Protein AF-A0A382HRQ2-F1 (afdb_monomer_lite)

pLDDT: mean 75.62, std 15.72, range [34.53, 96.12]

Structure (mmCIF, N/CA/C/O backbone):
data_AF-A0A382HRQ2-F1
#
_entry.id   AF-A0A382HRQ2-F1
#
loop_
_atom_site.group_PDB
_atom_site.id
_atom_site.type_symbol
_atom_site.label_atom_id
_at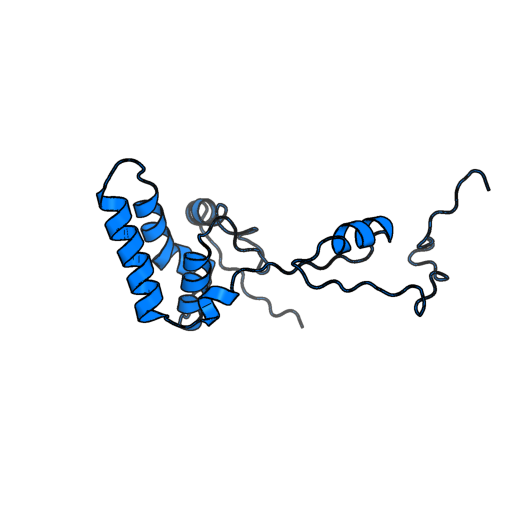om_site.label_alt_id
_atom_site.label_comp_id
_atom_site.label_asym_id
_atom_site.label_entity_id
_atom_site.label_seq_id
_atom_site.pdbx_PDB_ins_code
_atom_site.Cartn_x
_atom_site.Cartn_y
_atom_site.Cartn_z
_atom_site.occupancy
_atom_site.B_iso_or_equiv
_atom_site.auth_seq_id
_atom_site.auth_comp_id
_atom_site.auth_asym_id
_atom_site.auth_atom_id
_atom_site.pdbx_PDB_model_num
ATOM 1 N N . MET A 1 1 ? 5.611 -23.030 4.897 1.00 34.53 1 MET A N 1
ATOM 2 C CA . MET A 1 1 ? 4.898 -23.146 6.187 1.00 34.53 1 MET A CA 1
ATOM 3 C C . MET A 1 1 ? 3.664 -22.264 6.104 1.00 34.53 1 MET A C 1
ATOM 5 O O . MET A 1 1 ? 3.788 -21.066 6.305 1.00 34.53 1 MET A O 1
ATOM 9 N N . SER A 1 2 ? 2.509 -22.811 5.716 1.00 39.84 2 SER A N 1
ATOM 10 C CA . SER A 1 2 ? 1.261 -22.040 5.756 1.00 39.84 2 SER A CA 1
ATOM 11 C C . SER A 1 2 ? 0.796 -22.003 7.204 1.00 39.84 2 SER A C 1
ATOM 13 O O . SER A 1 2 ? 0.258 -22.993 7.699 1.00 39.84 2 SER A O 1
ATOM 15 N N . SER A 1 3 ? 1.039 -20.894 7.904 1.00 40.88 3 SER A N 1
ATOM 16 C CA . SER A 1 3 ? 0.211 -20.577 9.059 1.00 40.88 3 SER A CA 1
ATOM 17 C C . SER A 1 3 ? -1.204 -20.412 8.515 1.00 40.88 3 SER A C 1
ATOM 19 O O . SER A 1 3 ? -1.509 -19.478 7.778 1.00 40.88 3 SER A O 1
ATOM 21 N N . VAL A 1 4 ? -2.068 -21.383 8.798 1.00 48.50 4 VAL A N 1
ATOM 22 C CA . VAL A 1 4 ? -3.497 -21.217 8.563 1.00 48.50 4 VAL A CA 1
ATOM 23 C C . VAL A 1 4 ? -3.947 -20.224 9.624 1.00 48.50 4 VAL A C 1
ATOM 25 O O . VAL A 1 4 ? -4.312 -20.611 10.730 1.00 48.50 4 VAL A O 1
ATOM 28 N N . SER A 1 5 ? -3.841 -18.924 9.335 1.00 51.41 5 SER A N 1
ATOM 29 C CA . SER A 1 5 ? -4.642 -17.954 10.066 1.00 51.41 5 SER A CA 1
ATOM 30 C C . SER A 1 5 ? -6.083 -18.364 9.802 1.00 51.41 5 SER A C 1
ATOM 32 O O . SER A 1 5 ? -6.525 -18.326 8.652 1.00 51.41 5 SER A O 1
ATOM 34 N N . THR A 1 6 ? -6.798 -18.822 10.824 1.00 59.25 6 THR A N 1
ATOM 35 C CA . THR A 1 6 ? -8.250 -18.953 10.750 1.00 59.25 6 THR A CA 1
ATOM 36 C C . THR A 1 6 ? -8.790 -17.575 10.403 1.00 59.25 6 THR A C 1
ATOM 38 O O . THR A 1 6 ? -8.808 -16.686 11.252 1.00 59.25 6 THR A O 1
ATOM 41 N N . VAL A 1 7 ? -9.124 -17.378 9.124 1.00 72.25 7 VAL A N 1
ATOM 42 C CA . VAL A 1 7 ? -9.785 -16.167 8.656 1.00 72.25 7 VAL A CA 1
ATOM 43 C C . VAL A 1 7 ? -11.079 -16.099 9.435 1.00 72.25 7 VAL A C 1
ATOM 45 O O . VAL A 1 7 ? -11.898 -17.017 9.380 1.00 72.25 7 VAL A O 1
ATOM 48 N N . GLU A 1 8 ? -11.193 -15.053 10.241 1.00 85.12 8 GLU A N 1
ATOM 49 C CA . GLU A 1 8 ? -12.367 -14.849 11.063 1.00 85.12 8 GLU A CA 1
ATOM 50 C C . GLU A 1 8 ? -13.614 -14.868 10.177 1.00 85.12 8 GLU A C 1
ATOM 52 O O . GLU A 1 8 ? -13.640 -14.291 9.087 1.00 85.12 8 GLU A O 1
ATOM 57 N N . THR A 1 9 ? -14.631 -15.595 10.628 1.00 90.06 9 THR A N 1
ATOM 58 C CA . THR A 1 9 ? -15.898 -15.656 9.914 1.00 90.06 9 THR A CA 1
ATOM 59 C C . THR A 1 9 ? -16.759 -14.504 10.386 1.00 90.06 9 THR A C 1
ATOM 61 O O . THR A 1 9 ? -17.063 -14.369 11.566 1.00 90.06 9 THR A O 1
ATOM 64 N N . PHE A 1 10 ? -17.114 -13.662 9.430 1.00 93.25 10 PHE A N 1
ATOM 65 C CA . PHE A 1 10 ? -18.017 -12.546 9.633 1.00 93.25 10 PHE A CA 1
ATOM 66 C C . PHE A 1 10 ? -19.407 -12.953 9.170 1.00 93.25 10 PHE A C 1
ATOM 68 O O . PHE A 1 10 ? -19.537 -13.640 8.143 1.00 93.25 10 PHE A O 1
ATOM 75 N N . THR A 1 11 ? -20.428 -12.530 9.912 1.00 96.12 11 THR A N 1
ATOM 76 C CA . THR A 1 11 ? -21.819 -12.682 9.468 1.00 96.12 11 THR A CA 1
ATOM 77 C C . THR A 1 11 ? -22.040 -11.914 8.158 1.00 96.12 11 THR A C 1
ATOM 79 O O . THR A 1 11 ? -21.222 -11.057 7.810 1.00 96.12 11 THR A O 1
ATOM 82 N N . PRO A 1 12 ? -23.112 -12.195 7.399 1.00 95.75 12 PRO A N 1
ATOM 83 C CA . PRO A 1 12 ? -23.441 -11.408 6.211 1.00 95.75 12 PRO A CA 1
ATOM 84 C C . PRO A 1 12 ? -23.468 -9.898 6.492 1.00 95.75 12 PRO A C 1
ATOM 86 O O . PRO A 1 12 ? -22.843 -9.132 5.771 1.00 95.75 12 PRO A O 1
ATOM 89 N N . GLU A 1 13 ? -24.062 -9.488 7.610 1.00 95.00 13 GLU A N 1
ATOM 90 C CA . GLU A 1 13 ? -24.174 -8.085 8.013 1.00 95.00 13 GLU A CA 1
ATOM 91 C C . GLU A 1 13 ? -22.807 -7.482 8.368 1.00 95.00 13 GLU A C 1
ATOM 93 O O . GLU A 1 13 ? -22.489 -6.359 7.992 1.00 95.00 13 GLU A O 1
ATOM 98 N N . GLU A 1 14 ? -21.953 -8.232 9.066 1.00 95.88 14 GLU A N 1
ATOM 99 C CA . GLU A 1 14 ? -20.589 -7.793 9.373 1.00 95.88 14 GLU A CA 1
ATOM 100 C C . GLU A 1 14 ? -19.727 -7.686 8.116 1.00 95.88 14 GLU A C 1
ATOM 102 O O . GLU A 1 14 ? -18.918 -6.766 7.992 1.00 95.88 14 GLU A O 1
ATOM 107 N N . ARG A 1 15 ? -19.902 -8.604 7.160 1.00 95.50 15 ARG A N 1
ATOM 108 C CA . ARG A 1 15 ? -19.257 -8.513 5.847 1.00 95.50 15 ARG A CA 1
ATOM 109 C C . ARG A 1 15 ? -19.715 -7.257 5.124 1.00 95.50 15 ARG A C 1
ATOM 111 O O . ARG A 1 15 ? -18.859 -6.547 4.605 1.00 95.50 15 ARG A O 1
ATOM 118 N N . ASP A 1 16 ? -21.008 -6.949 5.155 1.00 94.12 16 ASP A N 1
ATOM 119 C CA . ASP A 1 16 ? -21.563 -5.738 4.544 1.00 94.12 16 ASP A CA 1
ATOM 120 C C . ASP A 1 16 ? -20.976 -4.459 5.161 1.00 94.12 16 ASP A C 1
ATOM 122 O O . ASP A 1 16 ? -20.767 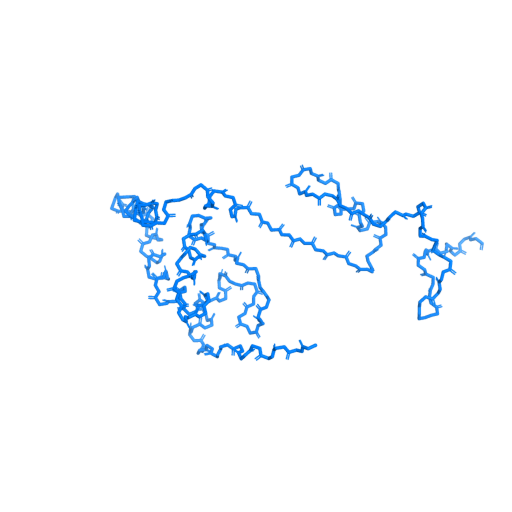-3.472 4.459 1.00 94.12 16 ASP A O 1
ATOM 126 N N . LEU A 1 17 ? -20.619 -4.491 6.447 1.00 93.94 17 LEU A N 1
ATOM 127 C CA . LEU A 1 17 ? -19.956 -3.387 7.149 1.00 93.94 17 LEU A CA 1
ATOM 128 C C . LEU A 1 17 ? -18.432 -3.334 6.932 1.00 93.94 17 LEU A C 1
ATOM 130 O O . LEU A 1 17 ? -17.824 -2.273 7.067 1.00 93.94 17 LEU A O 1
ATOM 134 N N . LEU A 1 18 ? -17.795 -4.459 6.594 1.00 93.62 18 LEU A N 1
ATOM 135 C CA . LEU A 1 18 ? -16.344 -4.568 6.391 1.00 93.62 18 LEU A CA 1
ATOM 136 C C . LEU A 1 18 ? -15.904 -4.373 4.946 1.00 93.62 18 LEU A C 1
ATOM 138 O O . LEU A 1 18 ? -14.868 -3.758 4.701 1.00 93.62 18 LEU A O 1
ATOM 142 N N . MET A 1 19 ? -16.665 -4.890 3.984 1.00 93.31 19 MET A N 1
ATOM 143 C CA . MET A 1 19 ? -16.373 -4.737 2.558 1.00 93.31 19 MET A CA 1
ATOM 144 C C . MET A 1 19 ? -16.118 -3.280 2.139 1.00 93.31 19 MET A C 1
ATOM 146 O O . MET A 1 19 ? -15.247 -3.074 1.292 1.00 93.31 19 MET A O 1
ATOM 150 N N . PRO A 1 20 ? -16.769 -2.258 2.738 1.00 91.62 20 PRO A N 1
ATOM 151 C CA . PRO A 1 20 ? -16.457 -0.870 2.427 1.00 91.62 20 PRO A CA 1
ATOM 152 C C . PRO A 1 20 ? -15.021 -0.444 2.772 1.00 91.62 20 PRO A C 1
ATOM 154 O O . PRO A 1 20 ? -14.537 0.512 2.172 1.00 91.62 20 PRO A O 1
ATOM 157 N N . HIS A 1 21 ? -14.327 -1.123 3.694 1.00 91.56 21 HIS A N 1
ATOM 158 C CA . HIS A 1 21 ? -13.055 -0.658 4.273 1.00 91.56 21 HIS A CA 1
ATOM 159 C C . HIS A 1 21 ? -11.870 -1.627 4.120 1.00 91.56 21 HIS A C 1
ATOM 161 O O . HIS A 1 21 ? -10.753 -1.336 4.559 1.00 91.56 21 HIS A O 1
ATOM 167 N N . PHE A 1 22 ? -12.089 -2.788 3.504 1.00 92.69 22 PHE A N 1
ATOM 168 C CA . PHE A 1 22 ? -11.070 -3.819 3.344 1.00 92.69 22 PHE A CA 1
ATOM 169 C C . PHE A 1 22 ? -11.130 -4.423 1.934 1.00 92.69 22 PHE A C 1
ATOM 171 O O . PHE A 1 22 ? -12.185 -4.864 1.492 1.00 92.69 22 PHE A O 1
ATOM 178 N N . GLY A 1 23 ? -9.983 -4.509 1.241 1.00 90.62 23 GLY A N 1
ATOM 179 C CA . GLY A 1 23 ? -9.887 -5.004 -0.148 1.00 90.62 23 GLY A CA 1
ATOM 180 C C . GLY A 1 23 ? -10.297 -6.471 -0.352 1.00 90.62 23 GLY A C 1
ATOM 181 O O . GLY A 1 23 ? -10.417 -6.945 -1.475 1.00 90.62 23 GLY A O 1
ATOM 182 N N . ASN A 1 24 ? -10.487 -7.191 0.743 1.00 91.94 24 ASN A N 1
ATOM 183 C CA . ASN A 1 24 ? -11.238 -8.434 0.850 1.00 91.94 24 ASN A CA 1
ATOM 184 C C . ASN A 1 24 ? -11.564 -8.631 2.334 1.00 91.94 24 ASN A C 1
ATOM 186 O O . ASN A 1 24 ? -10.990 -7.953 3.193 1.00 91.94 24 ASN A O 1
ATOM 190 N N . VAL A 1 25 ? -12.474 -9.551 2.645 1.00 91.56 25 VAL A N 1
ATOM 191 C CA . VAL A 1 25 ? -12.914 -9.852 4.025 1.00 91.56 25 VAL A CA 1
ATOM 192 C C . VAL A 1 25 ? -12.672 -11.307 4.416 1.00 91.56 25 VAL A C 1
ATOM 194 O O . VAL A 1 25 ? -12.703 -11.663 5.590 1.00 91.56 25 VAL A O 1
ATOM 197 N N . ASP A 1 26 ? -12.392 -12.123 3.413 1.00 88.69 26 ASP A N 1
ATOM 198 C CA . ASP A 1 26 ? -12.245 -13.569 3.436 1.00 88.69 26 ASP A CA 1
ATOM 199 C C . ASP A 1 26 ? -10.815 -14.019 3.107 1.00 88.69 26 ASP A C 1
ATOM 201 O O . ASP A 1 26 ? -10.508 -15.208 3.179 1.00 88.69 26 ASP A O 1
ATOM 205 N N . SER A 1 27 ? -9.922 -13.074 2.809 1.00 87.50 27 SER A N 1
ATOM 206 C CA . SER A 1 27 ? -8.492 -13.324 2.727 1.00 87.50 27 SER A CA 1
ATOM 207 C C . SER A 1 27 ? -7.756 -12.640 3.888 1.00 87.50 27 SER A C 1
ATOM 209 O O . SER A 1 27 ? -8.160 -11.588 4.396 1.00 87.50 27 SER A O 1
ATOM 211 N N . PRO A 1 28 ? -6.674 -13.249 4.383 1.00 82.06 28 PRO A N 1
ATOM 212 C CA . PRO A 1 28 ? -5.830 -12.648 5.407 1.00 82.06 28 PRO A CA 1
ATOM 213 C C . PRO A 1 28 ? -4.955 -11.505 4.868 1.00 82.06 28 PRO A C 1
ATOM 215 O O . PRO A 1 28 ? -4.462 -10.714 5.665 1.00 82.06 28 PRO A O 1
ATOM 218 N N . VAL A 1 29 ? -4.768 -11.393 3.543 1.00 85.56 29 VAL A N 1
ATOM 219 C CA . VAL A 1 29 ? -4.024 -10.296 2.900 1.00 85.56 29 VAL A CA 1
ATOM 220 C C . VAL A 1 29 ? -5.000 -9.371 2.219 1.00 85.56 29 VAL A C 1
ATOM 222 O O . VAL A 1 29 ? -5.726 -9.784 1.320 1.00 85.56 29 VAL A O 1
ATOM 225 N N . PHE A 1 30 ? -4.990 -8.118 2.633 1.00 86.44 30 PHE A N 1
ATOM 226 C CA . PHE A 1 30 ? -5.934 -7.114 2.198 1.00 86.44 30 PHE A CA 1
ATOM 227 C C . PHE A 1 30 ? -5.308 -5.747 2.376 1.00 86.44 30 PHE A C 1
ATOM 229 O O . PHE A 1 30 ? -4.431 -5.530 3.211 1.00 86.44 30 PHE A O 1
ATOM 236 N N . VAL A 1 31 ? -5.806 -4.813 1.592 1.00 87.12 31 VAL A N 1
ATOM 237 C CA . VAL A 1 31 ? -5.505 -3.405 1.772 1.00 87.12 31 VAL A CA 1
ATOM 238 C C . VAL A 1 31 ? -6.616 -2.794 2.611 1.00 87.12 31 VAL A C 1
ATOM 240 O O . VAL A 1 31 ? -7.788 -3.104 2.396 1.00 87.12 31 VAL A O 1
ATOM 243 N N . LEU A 1 32 ? -6.255 -1.960 3.586 1.00 86.56 32 LEU A N 1
ATOM 244 C CA . LEU A 1 32 ? -7.240 -1.081 4.206 1.00 86.56 32 LEU A CA 1
ATOM 245 C C . LEU A 1 32 ? -7.602 -0.019 3.183 1.00 86.56 32 LEU A C 1
ATOM 247 O O . LEU A 1 32 ? -6.739 0.681 2.645 1.00 86.56 32 LEU A O 1
ATOM 251 N N . THR A 1 33 ? -8.892 0.099 2.937 1.00 80.31 33 THR A N 1
ATOM 252 C CA . THR A 1 33 ? -9.474 1.027 1.980 1.00 80.31 33 THR A CA 1
ATOM 253 C C . THR A 1 33 ? -10.442 1.934 2.720 1.00 80.31 33 THR A C 1
ATOM 255 O O . THR A 1 33 ? -10.901 1.614 3.807 1.00 80.31 33 THR A O 1
ATOM 258 N N . ASN A 1 34 ? -10.725 3.109 2.166 1.00 78.25 34 ASN A N 1
ATOM 259 C CA . ASN A 1 34 ? -11.823 3.956 2.639 1.00 78.25 34 ASN A CA 1
ATOM 260 C C . ASN A 1 34 ? -11.825 4.292 4.150 1.00 78.25 34 ASN A C 1
ATOM 262 O O . ASN A 1 34 ? -12.871 4.346 4.788 1.00 78.25 34 ASN A O 1
ATOM 266 N N . LEU A 1 35 ? -10.649 4.487 4.742 1.00 78.44 35 LEU A N 1
ATOM 267 C CA . LEU A 1 35 ? -10.500 4.917 6.131 1.00 78.44 35 LEU A CA 1
ATOM 268 C C . LEU A 1 35 ? -9.643 6.184 6.161 1.00 78.44 35 LEU A C 1
ATOM 270 O O . LEU A 1 35 ? -8.651 6.235 5.427 1.00 78.44 35 LEU A O 1
ATOM 274 N N . PRO A 1 36 ? -9.974 7.196 6.985 1.00 77.19 36 PRO A N 1
ATOM 275 C CA . PRO A 1 36 ? -9.074 8.329 7.196 1.00 77.19 36 PRO A CA 1
ATOM 276 C C . PRO A 1 36 ? -7.681 7.831 7.613 1.00 77.19 36 PRO A C 1
ATOM 278 O O . PRO A 1 36 ? -7.607 6.915 8.420 1.00 77.19 36 PRO A O 1
ATOM 281 N N . GLU A 1 37 ? -6.576 8.404 7.120 1.00 73.81 37 GLU A N 1
ATOM 282 C CA . GLU A 1 37 ? -5.212 7.947 7.483 1.00 73.81 37 GLU A CA 1
ATOM 283 C C . GLU A 1 37 ? -4.973 7.977 8.991 1.00 73.81 37 GLU A C 1
ATOM 285 O O . GLU A 1 37 ? -4.350 7.083 9.543 1.00 73.81 37 GLU A O 1
ATOM 290 N N . VAL A 1 38 ? -5.560 8.951 9.682 1.00 71.06 38 VAL A N 1
ATOM 291 C CA . VAL A 1 38 ? -5.526 9.015 11.147 1.00 71.06 38 VAL A CA 1
ATOM 292 C C . VAL A 1 38 ? -6.354 7.904 11.769 1.00 71.06 38 VAL A C 1
ATOM 294 O O . VAL A 1 38 ? -5.964 7.383 12.799 1.00 71.06 38 VAL A O 1
ATOM 297 N N . VAL A 1 39 ? -7.452 7.484 11.138 1.00 77.69 39 VAL A N 1
ATOM 298 C CA . VAL A 1 39 ? -8.214 6.303 11.561 1.00 77.69 39 VAL A CA 1
ATOM 299 C C . VAL A 1 39 ? -7.462 5.023 11.222 1.00 77.69 39 VAL A C 1
ATOM 301 O O . VAL A 1 39 ? -7.467 4.136 12.052 1.00 77.69 39 VAL A O 1
ATOM 304 N N . LYS A 1 40 ? -6.770 4.903 10.083 1.00 80.38 40 LYS A N 1
ATOM 305 C CA . LYS A 1 40 ? -5.883 3.761 9.796 1.00 80.38 40 LYS A CA 1
ATOM 306 C C . LYS A 1 40 ? -4.753 3.708 10.814 1.00 80.38 40 LYS A C 1
ATOM 308 O O . LYS A 1 40 ? -4.510 2.664 11.402 1.00 80.38 40 LYS A O 1
ATOM 313 N N . GLY A 1 41 ? -4.127 4.848 11.072 1.00 76.06 41 GLY A N 1
ATOM 314 C CA . GLY A 1 41 ? -3.086 5.029 12.066 1.00 76.06 41 GLY A CA 1
ATOM 315 C C . GLY A 1 41 ? -3.569 4.680 13.467 1.00 76.06 41 GLY A C 1
ATOM 316 O O . G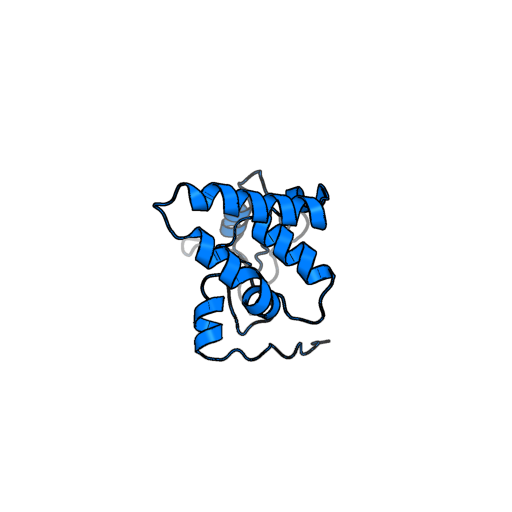LY A 1 41 ? -2.932 3.881 14.137 1.00 76.06 41 GLY A O 1
ATOM 317 N N . ALA A 1 42 ? -4.738 5.175 13.872 1.00 77.25 42 ALA A N 1
ATOM 318 C CA . ALA A 1 42 ? -5.389 4.858 15.141 1.00 77.25 42 ALA A CA 1
ATOM 319 C C . ALA A 1 42 ? -5.795 3.393 15.244 1.00 77.25 42 ALA A C 1
ATOM 321 O O . ALA A 1 42 ? -5.582 2.760 16.270 1.00 77.25 42 ALA A O 1
ATOM 322 N N . LEU A 1 43 ? -6.398 2.858 14.185 1.00 83.50 43 LEU A N 1
ATOM 323 C CA . LEU A 1 43 ? -6.857 1.483 14.090 1.00 83.50 43 LEU A CA 1
ATOM 324 C C . LEU A 1 43 ? -5.664 0.552 14.235 1.00 83.50 43 LEU A C 1
ATOM 326 O O . LEU A 1 43 ? -5.720 -0.377 15.031 1.00 83.50 43 LEU A O 1
ATOM 330 N N . PHE A 1 44 ? -4.562 0.842 13.544 1.00 82.12 44 PHE A N 1
ATOM 331 C CA . PHE A 1 44 ? -3.318 0.097 13.676 1.00 82.12 44 PHE A CA 1
ATOM 332 C C . PHE A 1 44 ? -2.638 0.317 15.031 1.00 82.12 44 PHE A C 1
ATOM 334 O O . PHE A 1 44 ? -2.168 -0.650 15.633 1.00 82.12 44 PHE A O 1
ATOM 341 N N . ALA A 1 45 ? -2.661 1.536 15.571 1.00 77.50 45 ALA A N 1
ATOM 342 C CA . ALA A 1 45 ? -2.143 1.829 16.903 1.00 77.50 45 ALA A CA 1
ATOM 343 C C . ALA A 1 45 ? -2.915 1.065 17.990 1.00 77.50 45 ALA A C 1
ATOM 345 O O . ALA A 1 45 ? -2.310 0.460 18.872 1.00 77.50 45 ALA A O 1
ATOM 346 N N . ARG A 1 46 ? -4.246 1.003 17.907 1.00 82.81 46 ARG A N 1
ATOM 347 C CA . ARG A 1 46 ? -5.111 0.268 18.837 1.00 82.81 46 ARG A CA 1
ATOM 348 C C . ARG A 1 46 ? -5.020 -1.242 18.638 1.00 82.81 46 ARG A C 1
ATOM 350 O O . ARG A 1 46 ? -4.957 -1.983 19.624 1.00 82.81 46 ARG A O 1
ATOM 357 N N . TYR A 1 47 ? -4.974 -1.688 17.384 1.00 85.81 47 TYR A N 1
ATOM 358 C CA . TYR A 1 47 ? -4.743 -3.081 17.007 1.00 85.81 47 TYR A CA 1
ATOM 359 C C . TYR A 1 47 ? -3.454 -3.625 17.629 1.00 85.81 47 TYR A C 1
ATOM 361 O O . TYR A 1 47 ? -3.448 -4.763 18.088 1.00 85.81 47 TYR A O 1
ATOM 369 N N . SER A 1 48 ? -2.414 -2.794 17.785 1.00 76.31 48 SER A N 1
ATOM 370 C CA . SER A 1 48 ? -1.159 -3.200 18.437 1.00 76.31 48 SER A CA 1
ATOM 371 C C . SER A 1 48 ? -1.304 -3.684 19.896 1.00 76.31 48 SER A C 1
ATOM 373 O O . SER A 1 48 ? -0.379 -4.294 20.426 1.00 76.31 48 SER A O 1
ATOM 375 N N . ARG A 1 49 ? -2.453 -3.444 20.557 1.00 82.25 49 ARG A N 1
ATOM 376 C CA . ARG A 1 49 ? -2.710 -3.762 21.979 1.00 82.25 49 ARG A CA 1
ATOM 377 C C . ARG A 1 49 ? -3.998 -4.571 22.201 1.00 82.25 49 ARG A C 1
ATOM 379 O O . ARG A 1 49 ? -4.645 -4.428 23.239 1.00 82.25 49 ARG A O 1
ATOM 386 N N . SER A 1 50 ? -4.442 -5.358 21.221 1.00 81.69 50 SER A N 1
ATOM 387 C CA . SER A 1 50 ? -5.710 -6.104 21.287 1.00 81.69 50 SER A CA 1
ATOM 388 C C . SER A 1 50 ? -5.564 -7.579 20.909 1.00 81.69 50 SER A C 1
ATOM 390 O O . SER A 1 50 ? -4.685 -7.937 20.136 1.00 81.69 50 SER A O 1
ATOM 392 N N . ALA A 1 51 ? -6.469 -8.426 21.417 1.00 87.50 51 ALA A N 1
ATOM 393 C CA . ALA A 1 51 ? -6.593 -9.837 21.026 1.00 87.50 51 ALA A CA 1
ATOM 394 C C . ALA A 1 51 ? -7.515 -10.059 19.801 1.00 87.50 51 ALA A C 1
ATOM 396 O O . ALA A 1 51 ? -7.776 -11.199 19.426 1.00 87.50 51 ALA A O 1
ATOM 397 N N . LYS A 1 52 ? -8.039 -8.985 19.194 1.00 89.38 52 LYS A N 1
ATOM 398 C CA . LYS A 1 52 ? -9.004 -9.015 18.077 1.00 89.38 52 LYS A CA 1
ATOM 399 C C . LYS A 1 52 ? -8.321 -8.830 16.715 1.00 89.38 52 LYS A C 1
ATOM 401 O O . LYS A 1 52 ? -7.269 -8.202 16.633 1.00 89.38 52 LYS A O 1
ATOM 406 N N . SER A 1 53 ? -8.956 -9.297 15.635 1.00 92.56 53 SER A N 1
ATOM 407 C CA . SER A 1 53 ? -8.519 -8.991 14.262 1.00 92.56 53 SER A CA 1
ATOM 408 C C . SER A 1 53 ? -8.712 -7.505 13.924 1.00 92.56 53 SER A C 1
ATOM 410 O O . SER A 1 53 ? -9.553 -6.846 14.529 1.00 92.56 53 SER A O 1
ATOM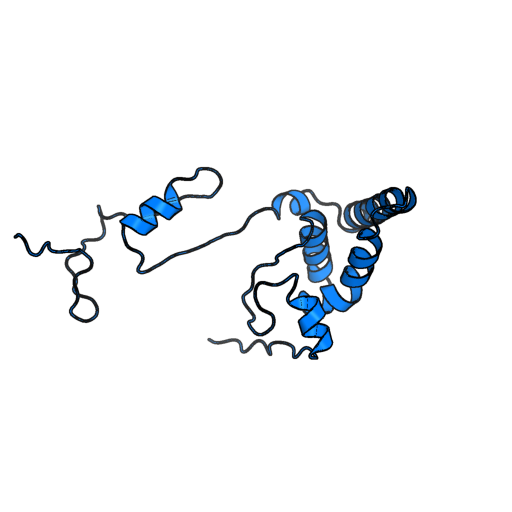 412 N N . VAL A 1 54 ? -7.984 -6.970 12.929 1.00 92.62 54 VAL A N 1
ATOM 413 C CA . VAL A 1 54 ? -8.151 -5.568 12.473 1.00 92.62 54 VAL A CA 1
ATOM 414 C C . VAL A 1 54 ? -9.607 -5.285 12.091 1.00 92.62 54 VAL A C 1
ATOM 416 O O . VAL A 1 54 ? -10.144 -4.239 12.433 1.00 92.62 54 VAL A O 1
ATOM 419 N N . ARG A 1 55 ? -10.262 -6.248 11.433 1.00 95.06 55 ARG A N 1
ATOM 420 C CA . ARG A 1 55 ? -11.664 -6.165 11.009 1.00 95.06 55 ARG A CA 1
ATOM 421 C C . ARG A 1 55 ? -12.632 -6.222 12.193 1.00 95.06 55 ARG A C 1
ATOM 423 O O . ARG A 1 55 ? -13.520 -5.385 12.287 1.00 95.06 55 ARG A O 1
ATOM 430 N N . ARG A 1 56 ? -12.432 -7.140 13.142 1.00 95.31 56 ARG A N 1
ATOM 431 C CA . ARG A 1 56 ? -13.247 -7.210 14.365 1.00 95.31 56 ARG A CA 1
ATOM 432 C C . ARG A 1 56 ? -13.081 -5.969 15.231 1.00 95.31 56 ARG A C 1
ATOM 434 O O . ARG A 1 56 ? -14.053 -5.416 15.718 1.00 95.31 56 ARG A O 1
ATOM 441 N N . LEU A 1 57 ? -11.848 -5.508 15.396 1.00 91.31 57 LEU A N 1
ATOM 442 C CA . LEU A 1 57 ? -11.531 -4.300 16.144 1.00 91.31 57 LEU A CA 1
ATOM 443 C C . LEU A 1 57 ? -12.128 -3.062 15.472 1.00 91.31 57 LEU A C 1
ATOM 445 O O . LEU A 1 57 ? -12.664 -2.194 16.153 1.00 91.31 57 LEU A O 1
ATOM 449 N N . PHE A 1 58 ? -12.104 -3.020 14.140 1.00 92.50 58 PHE A N 1
ATOM 450 C CA . PHE A 1 58 ? -12.793 -2.002 13.366 1.00 92.50 58 PHE A CA 1
ATOM 451 C C . PHE A 1 58 ? -14.302 -2.001 13.641 1.00 92.50 58 PHE A C 1
ATOM 453 O O . PHE A 1 58 ? -14.841 -0.962 14.010 1.00 92.50 58 PHE A O 1
ATOM 460 N N . LEU A 1 59 ? -14.963 -3.157 13.530 1.00 94.06 59 LEU A N 1
ATOM 461 C CA . LEU A 1 59 ? -16.397 -3.298 13.800 1.00 94.06 59 LEU A CA 1
ATOM 462 C C . LEU A 1 59 ? -16.763 -2.902 15.236 1.00 94.06 59 LEU A C 1
ATOM 464 O O . LEU A 1 59 ? -17.687 -2.120 15.445 1.00 94.06 59 LEU A O 1
ATOM 468 N N . ASP A 1 60 ? -16.019 -3.412 16.216 1.00 92.31 60 ASP A N 1
ATOM 469 C CA . ASP A 1 60 ? -16.349 -3.260 17.632 1.00 92.31 60 ASP A CA 1
ATOM 470 C C . ASP A 1 60 ? -16.070 -1.843 18.156 1.00 92.31 60 ASP A C 1
ATOM 472 O O . ASP A 1 60 ? -16.778 -1.359 19.040 1.00 92.31 60 ASP A O 1
ATOM 476 N N . GLU A 1 61 ? -15.011 -1.191 17.661 1.00 85.38 61 GLU A N 1
ATOM 477 C CA . GLU A 1 61 ? -14.454 0.007 18.303 1.00 85.38 61 GLU A CA 1
ATOM 478 C C . GLU A 1 61 ? -14.437 1.247 17.394 1.00 85.38 61 GLU A C 1
ATOM 480 O O . GLU A 1 61 ? -14.544 2.360 17.907 1.00 85.38 61 GLU A O 1
ATOM 485 N N . PHE A 1 62 ? -14.367 1.089 16.066 1.00 84.44 62 PHE A N 1
ATOM 486 C CA . PHE A 1 62 ? -14.162 2.210 15.130 1.00 84.44 62 PHE A CA 1
ATOM 487 C C . PHE A 1 62 ? -15.365 2.496 14.223 1.00 84.44 62 PHE A C 1
ATOM 489 O O . PHE A 1 62 ? -15.595 3.654 13.877 1.00 84.44 62 PHE A O 1
ATOM 496 N N . LEU A 1 63 ? -16.166 1.489 13.869 1.00 86.44 63 LEU A N 1
ATOM 497 C CA . LEU A 1 63 ? -17.280 1.626 12.926 1.00 86.44 63 LEU A CA 1
ATOM 498 C C . LEU A 1 63 ? -18.310 2.659 13.400 1.00 86.44 63 LEU A C 1
ATOM 500 O O . LEU A 1 63 ? -18.682 3.562 12.655 1.00 86.44 63 LEU A O 1
ATOM 504 N N . ASN A 1 64 ? -18.726 2.571 14.664 1.00 78.31 64 ASN A N 1
ATOM 505 C CA . ASN A 1 64 ? -19.691 3.509 15.243 1.00 78.31 64 ASN A CA 1
ATOM 506 C C . ASN A 1 64 ? -19.140 4.940 15.291 1.00 78.31 64 ASN A C 1
ATOM 508 O O . ASN A 1 64 ? -19.877 5.902 15.088 1.00 78.31 64 ASN A O 1
ATOM 512 N N . GLN A 1 65 ? -17.837 5.086 15.541 1.00 69.69 65 GLN A N 1
ATOM 513 C CA . GLN A 1 65 ? -17.186 6.392 15.551 1.00 69.69 65 GLN A CA 1
ATOM 514 C C . GLN A 1 65 ? -17.240 6.996 14.143 1.00 69.69 65 GLN A C 1
ATOM 516 O O . GLN A 1 65 ? -17.681 8.131 13.995 1.00 69.69 65 GLN A O 1
ATOM 521 N N . LEU A 1 66 ? -16.955 6.209 13.100 1.00 69.88 66 LEU A N 1
ATOM 522 C CA . LEU A 1 66 ? -17.104 6.636 11.704 1.00 69.88 66 LEU A CA 1
ATOM 523 C C . LEU A 1 66 ? -18.542 7.014 11.327 1.00 69.88 66 LEU A C 1
ATOM 525 O O . LEU A 1 66 ? -18.747 8.085 10.763 1.00 69.88 66 LEU A O 1
ATOM 529 N N . GLN A 1 67 ? -19.541 6.207 11.693 1.00 67.44 67 GLN A N 1
ATOM 530 C CA . GLN A 1 67 ? -20.952 6.487 11.379 1.00 67.44 67 GLN A CA 1
ATOM 531 C C . GLN A 1 67 ? -21.452 7.794 12.015 1.00 67.44 67 GLN A C 1
ATOM 533 O O . GLN A 1 67 ? -22.282 8.500 11.443 1.00 67.44 67 GLN A O 1
ATOM 538 N N . THR A 1 68 ? -20.911 8.176 13.177 1.00 56.81 68 THR A N 1
ATOM 539 C CA . THR A 1 68 ? -21.235 9.467 13.806 1.00 56.81 68 THR A CA 1
ATOM 540 C C . THR A 1 68 ? -20.604 10.683 13.114 1.00 56.81 68 THR A C 1
ATOM 542 O O . THR A 1 68 ? -21.030 11.808 13.383 1.00 56.81 68 THR A O 1
ATOM 545 N N . HIS A 1 69 ? -19.635 10.482 12.212 1.00 52.88 69 HIS A N 1
ATOM 546 C CA . HIS A 1 69 ? -18.983 11.541 11.433 1.00 52.88 69 HIS A CA 1
ATOM 547 C C . HIS A 1 69 ? -19.632 11.795 10.062 1.00 52.88 69 HIS A C 1
ATOM 549 O O . HIS A 1 69 ? -19.418 12.861 9.492 1.00 52.88 69 HIS A O 1
ATOM 555 N N . GLU A 1 70 ? -20.463 10.882 9.547 1.00 50.88 70 GLU A N 1
ATOM 556 C CA . GLU A 1 70 ? -21.082 10.998 8.213 1.00 50.88 70 GLU A CA 1
ATOM 557 C C . GLU A 1 70 ? -22.366 11.855 8.164 1.00 50.88 70 GLU A C 1
ATOM 559 O O . GLU A 1 70 ? -22.998 11.965 7.118 1.00 50.88 70 GLU A O 1
ATOM 564 N N . SER A 1 71 ? -22.764 12.517 9.260 1.00 45.84 71 SER A N 1
ATOM 565 C CA . SER A 1 71 ? -23.889 13.471 9.257 1.00 45.84 71 SER A CA 1
ATOM 566 C C . SER A 1 71 ? -23.447 14.861 8.750 1.00 45.84 71 SER A C 1
ATOM 568 O O . SER A 1 71 ? -22.806 15.591 9.508 1.00 45.84 71 SER A O 1
ATOM 570 N N . PRO A 1 72 ? -23.820 15.304 7.528 1.00 44.78 72 PRO A N 1
ATOM 571 C CA . PRO A 1 72 ? -23.177 16.451 6.867 1.00 44.78 72 PRO A CA 1
ATOM 572 C C . PRO A 1 72 ? -23.605 17.841 7.369 1.00 44.78 72 PRO A C 1
ATOM 574 O O . PRO A 1 72 ? -23.067 18.840 6.909 1.00 44.78 72 PRO A O 1
ATOM 577 N N . ASN A 1 73 ? -24.582 17.939 8.279 1.00 41.41 73 ASN A N 1
ATOM 578 C CA . ASN A 1 73 ? -25.292 19.197 8.560 1.00 41.41 73 ASN A CA 1
ATOM 579 C C . ASN A 1 73 ? -25.364 19.593 10.041 1.00 41.41 73 ASN A C 1
ATOM 581 O O . ASN A 1 73 ? -26.296 20.277 10.460 1.00 41.41 73 ASN A O 1
ATOM 585 N N . SER A 1 74 ? -24.385 19.211 10.863 1.00 39.69 74 SER A N 1
ATOM 586 C CA . SER A 1 74 ? -24.319 19.751 12.224 1.00 39.69 74 SER A CA 1
ATOM 587 C C . SER A 1 74 ? -22.924 20.256 12.564 1.00 39.69 74 SER A C 1
ATOM 589 O O . SER A 1 74 ? -21.937 19.537 12.454 1.00 39.69 74 SER A O 1
ATOM 591 N N . ILE A 1 75 ? -22.866 21.492 13.060 1.00 45.56 75 ILE A N 1
ATOM 592 C CA . ILE A 1 75 ? -21.692 22.137 13.675 1.00 45.56 75 ILE A CA 1
ATOM 593 C C . ILE A 1 75 ? -21.117 21.257 14.820 1.00 45.56 75 ILE A C 1
ATOM 595 O O . ILE A 1 75 ? -19.954 21.363 15.186 1.00 45.56 75 ILE A O 1
ATOM 599 N N . VAL A 1 76 ? -21.916 20.304 15.318 1.00 45.03 76 VAL A N 1
ATOM 600 C CA . VAL A 1 76 ? -21.586 19.277 16.320 1.00 45.03 76 VAL A CA 1
ATOM 601 C C . VAL A 1 76 ? -20.660 18.165 15.782 1.00 45.03 76 VAL A C 1
ATOM 603 O O . VAL A 1 76 ? -19.970 17.516 16.568 1.00 45.03 76 VAL A O 1
ATOM 606 N N . GLY A 1 77 ? -20.620 17.928 14.465 1.00 46.97 77 GLY A N 1
ATOM 607 C CA . GLY A 1 77 ? -19.780 16.896 13.837 1.00 46.97 77 GLY A CA 1
ATOM 608 C C . GLY A 1 77 ? -18.282 17.222 13.855 1.00 46.97 77 GLY A C 1
ATOM 609 O O . GLY A 1 77 ? -17.465 16.322 14.047 1.00 46.97 77 GLY A O 1
ATOM 610 N N . LEU A 1 78 ? -17.933 18.509 13.744 1.00 47.59 78 LEU A N 1
ATOM 611 C CA . LEU A 1 78 ? -16.555 19.014 13.814 1.00 47.59 78 LEU A CA 1
ATOM 612 C C . LEU A 1 78 ? -15.961 18.842 15.218 1.00 47.59 78 LEU A C 1
ATOM 614 O O . LEU A 1 78 ? -14.921 18.211 15.367 1.00 47.59 78 LEU A O 1
ATOM 618 N N . ASP A 1 79 ? -16.685 19.276 16.252 1.00 50.91 79 ASP A N 1
ATOM 619 C CA . ASP A 1 79 ? -16.255 19.188 17.659 1.00 50.91 79 ASP A CA 1
ATOM 620 C C . ASP A 1 79 ? -16.074 17.727 18.131 1.00 50.91 79 ASP A C 1
ATOM 622 O O . ASP A 1 79 ? -15.302 17.420 19.039 1.00 50.91 79 ASP A O 1
ATOM 626 N N . ARG A 1 80 ? -16.773 16.776 17.494 1.00 52.97 80 ARG A N 1
ATOM 627 C CA . ARG A 1 80 ? -16.642 15.334 17.766 1.00 52.97 80 ARG A CA 1
ATOM 628 C C . ARG A 1 80 ? -15.536 14.666 16.956 1.00 52.97 80 ARG A C 1
ATOM 630 O O . ARG A 1 80 ? -14.867 13.790 17.500 1.00 52.97 80 ARG A O 1
ATOM 637 N N . ALA A 1 81 ? -15.332 15.063 15.700 1.00 51.75 81 ALA A N 1
ATOM 638 C CA . ALA A 1 81 ? -14.187 14.627 14.898 1.00 51.75 81 ALA A CA 1
ATOM 639 C C . ALA A 1 81 ? -12.877 15.080 15.541 1.00 51.75 81 ALA A C 1
ATOM 641 O O . ALA A 1 81 ? -11.968 14.270 15.684 1.00 51.75 81 ALA A O 1
ATOM 642 N N . GLU A 1 82 ? -12.829 16.313 16.047 1.00 55.91 82 GLU A N 1
ATOM 643 C CA . GLU A 1 82 ? -11.714 16.813 16.848 1.00 55.91 82 GLU A CA 1
ATOM 644 C C . GLU A 1 82 ? -11.518 16.004 18.127 1.00 55.91 82 GLU A C 1
ATOM 646 O O . GLU A 1 82 ? -10.389 15.666 18.436 1.00 55.91 82 GLU A O 1
ATOM 651 N N . ARG A 1 83 ? -12.571 15.578 18.837 1.00 62.06 83 ARG A N 1
ATOM 652 C CA . ARG A 1 83 ? -12.414 14.699 20.015 1.00 62.06 83 ARG A CA 1
ATOM 653 C C . ARG A 1 83 ? -11.925 13.296 19.674 1.00 62.06 83 ARG A C 1
ATOM 655 O O . ARG A 1 83 ? -11.178 12.734 20.469 1.00 62.06 83 ARG A O 1
ATOM 662 N N . LEU A 1 84 ? -12.335 12.721 18.540 1.00 59.66 84 LEU A N 1
ATOM 663 C CA . LEU A 1 84 ? -11.777 11.456 18.056 1.00 59.66 84 LEU A CA 1
ATOM 664 C C . LEU A 1 84 ? -10.293 11.642 17.741 1.00 59.66 84 LEU A C 1
ATOM 666 O O . LEU A 1 84 ? -9.466 10.879 18.222 1.00 59.66 84 LEU A O 1
ATOM 670 N N . TYR A 1 85 ? -9.966 12.699 17.001 1.00 57.19 85 TYR A N 1
ATOM 671 C CA . TYR A 1 85 ? -8.604 13.057 16.635 1.00 57.19 85 TYR A CA 1
ATOM 672 C C . TYR A 1 85 ? -7.746 13.333 17.871 1.00 57.19 85 TYR A C 1
ATOM 674 O O . TYR A 1 85 ? -6.667 12.778 17.988 1.00 57.19 85 TYR A O 1
ATOM 682 N N . SER A 1 86 ? -8.233 14.109 18.840 1.00 61.88 86 SER A N 1
ATOM 683 C CA . SER A 1 86 ? -7.557 14.418 20.099 1.00 61.88 86 SER A CA 1
ATOM 684 C C . SER A 1 86 ? -7.446 13.203 21.001 1.00 61.88 86 SER A C 1
ATOM 686 O O . SER A 1 86 ? -6.423 13.058 21.647 1.00 61.88 86 SER A O 1
ATOM 688 N N . ARG A 1 87 ? -8.437 12.307 21.052 1.00 63.75 87 ARG A N 1
ATOM 689 C CA . ARG A 1 87 ? -8.321 11.056 21.814 1.00 63.75 87 ARG A CA 1
ATOM 690 C C . ARG A 1 87 ? -7.303 10.132 21.167 1.00 63.75 87 ARG A C 1
ATOM 692 O O . ARG A 1 87 ? -6.427 9.637 21.854 1.00 63.75 87 ARG A O 1
ATOM 699 N N . VAL A 1 88 ? -7.366 9.961 19.851 1.00 58.28 88 VAL A N 1
ATOM 700 C CA . VAL A 1 88 ? -6.401 9.15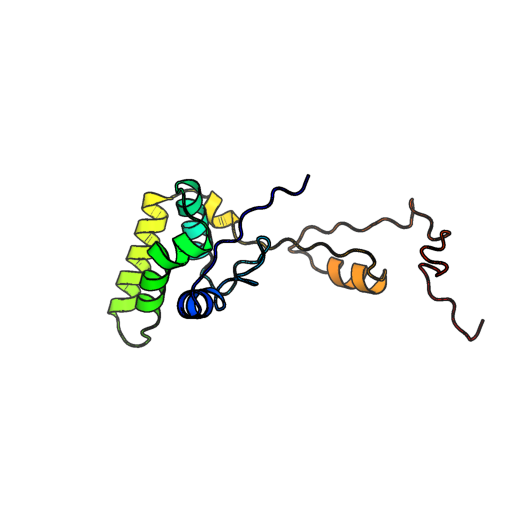7 19.100 1.00 58.28 88 VAL A CA 1
ATOM 701 C C . VAL A 1 88 ? -4.987 9.728 19.250 1.00 58.28 88 VAL A C 1
ATOM 703 O O . VAL A 1 88 ? -4.045 9.015 19.564 1.00 58.28 88 VAL A O 1
ATOM 706 N N . PHE A 1 89 ? -4.834 11.032 19.074 1.00 56.94 89 PHE A N 1
ATOM 707 C CA . PHE A 1 89 ? -3.551 11.717 19.150 1.00 56.94 89 PHE A CA 1
ATOM 708 C C . PHE A 1 89 ? -3.036 11.840 20.594 1.00 56.94 89 PHE A C 1
ATOM 710 O O . PHE A 1 89 ? -1.834 11.842 20.814 1.00 56.94 89 PHE A O 1
ATOM 717 N N . SER A 1 90 ? -3.917 11.901 21.598 1.00 61.81 90 SER A N 1
ATOM 718 C CA . SER A 1 90 ? -3.542 11.948 23.020 1.00 61.81 90 SER A CA 1
ATOM 719 C C . SER A 1 90 ? -3.292 10.566 23.628 1.00 61.81 90 SER A C 1
ATOM 721 O O . SER A 1 90 ? -2.483 10.466 24.545 1.00 61.81 90 SER A O 1
ATOM 723 N N . GLU A 1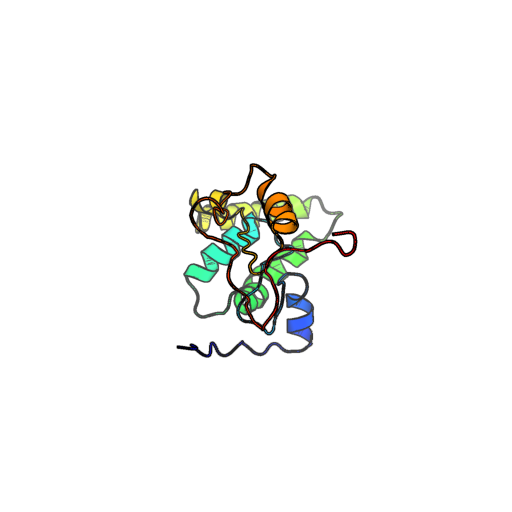 91 ? -3.987 9.516 23.182 1.00 57.97 91 GLU A N 1
ATOM 724 C CA . GLU A 1 91 ? -3.820 8.141 23.682 1.00 57.97 91 GLU A CA 1
ATOM 725 C C . GLU A 1 91 ? -2.744 7.366 22.905 1.00 57.97 91 GLU A C 1
ATOM 727 O O . GLU A 1 91 ? -2.100 6.481 23.471 1.00 57.97 91 GLU A O 1
ATOM 732 N N . TYR A 1 92 ? -2.527 7.705 21.628 1.00 55.81 92 TYR A N 1
ATOM 733 C CA . TYR A 1 92 ? -1.600 7.014 20.720 1.00 55.81 92 TYR A CA 1
ATOM 734 C C . TYR A 1 92 ? -0.564 7.956 20.088 1.00 55.81 92 TYR A C 1
ATOM 736 O O . TYR A 1 92 ? 0.040 7.597 19.081 1.00 55.81 92 TYR A O 1
ATOM 744 N N . GLY A 1 93 ? -0.378 9.147 20.671 1.00 55.53 93 GLY A N 1
ATOM 745 C CA . GLY A 1 93 ? 0.527 10.202 20.215 1.00 55.53 93 GLY A CA 1
ATOM 746 C C . GLY A 1 93 ? 1.950 9.720 19.992 1.00 55.53 93 GLY A C 1
ATOM 747 O O . GLY A 1 93 ? 2.729 9.577 20.932 1.00 55.53 93 GLY A O 1
ATOM 748 N N . ASP A 1 94 ? 2.267 9.487 18.730 1.00 55.72 94 ASP A N 1
ATOM 749 C CA . ASP A 1 94 ? 3.602 9.199 18.246 1.00 55.72 94 ASP A CA 1
ATOM 750 C C . ASP A 1 94 ? 3.674 9.644 16.776 1.00 55.72 94 ASP A C 1
ATOM 752 O O . ASP A 1 94 ? 2.716 9.475 16.011 1.00 55.72 94 ASP A O 1
ATOM 756 N N . ASP A 1 95 ? 4.810 10.210 16.369 1.00 54.41 95 ASP A N 1
ATOM 757 C CA . ASP A 1 95 ? 5.085 10.643 14.989 1.00 54.41 95 ASP A CA 1
ATOM 758 C C . ASP A 1 95 ? 4.997 9.464 13.991 1.00 54.41 95 ASP A C 1
ATOM 760 O O . ASP A 1 95 ? 4.857 9.658 12.781 1.00 54.41 95 ASP A O 1
ATOM 764 N N . SER A 1 96 ? 5.001 8.222 14.492 1.00 51.59 96 SER A N 1
ATOM 765 C CA . SER A 1 96 ? 4.782 6.984 13.735 1.00 51.59 96 SER A CA 1
ATOM 766 C C . SER A 1 96 ? 3.396 6.891 13.073 1.00 51.59 96 SER A C 1
ATOM 768 O O . SER A 1 96 ? 3.267 6.277 12.011 1.00 51.59 96 SER A O 1
ATOM 770 N N . VAL A 1 97 ? 2.374 7.575 13.603 1.00 54.03 97 VAL A N 1
ATOM 771 C CA . VAL A 1 97 ? 1.045 7.682 12.969 1.00 54.03 97 VAL A CA 1
ATOM 772 C C . VAL A 1 97 ? 1.110 8.461 11.651 1.00 54.03 97 VAL A C 1
ATOM 774 O O . VAL A 1 97 ? 0.405 8.125 10.699 1.00 54.03 97 VAL A O 1
ATOM 777 N N . ALA A 1 98 ? 1.996 9.457 11.554 1.00 51.28 98 ALA A N 1
ATOM 778 C CA . ALA A 1 98 ? 2.175 10.265 10.349 1.00 51.28 98 ALA A CA 1
ATOM 779 C C . ALA A 1 98 ? 2.895 9.509 9.212 1.00 51.28 98 ALA A C 1
ATOM 781 O O . ALA A 1 98 ? 2.780 9.896 8.051 1.00 51.28 98 ALA A O 1
ATOM 782 N N . GLN A 1 99 ? 3.607 8.418 9.526 1.00 52.00 99 GLN A N 1
ATOM 783 C CA . GLN A 1 99 ? 4.330 7.579 8.556 1.00 52.00 99 GLN A CA 1
ATOM 784 C C . GLN A 1 99 ? 3.504 6.413 7.999 1.00 52.00 99 GLN A C 1
ATOM 786 O O . GLN A 1 99 ? 3.909 5.786 7.022 1.00 52.00 99 GLN A O 1
ATOM 791 N N . LEU A 1 100 ? 2.338 6.119 8.580 1.00 56.38 100 LEU A N 1
ATOM 792 C CA . LEU A 1 100 ? 1.458 5.035 8.123 1.00 56.38 100 LEU A CA 1
ATOM 793 C C . LEU A 1 100 ? 0.739 5.340 6.795 1.00 56.38 100 LEU A C 1
ATOM 795 O O . LEU A 1 100 ? 0.029 4.482 6.269 1.00 56.38 100 LEU A O 1
ATOM 799 N N . GLY A 1 101 ? 0.978 6.515 6.209 1.00 66.81 101 GLY A N 1
ATOM 800 C CA . GLY A 1 101 ? 0.523 6.859 4.867 1.00 66.81 101 GLY A CA 1
ATOM 801 C C . GLY A 1 101 ? 1.445 6.318 3.769 1.00 66.81 101 GLY A C 1
ATOM 802 O O . GLY A 1 101 ? 2.296 7.050 3.266 1.00 66.81 101 GLY A O 1
ATOM 803 N N . GLY A 1 102 ? 1.242 5.061 3.351 1.00 66.31 102 GLY A N 1
ATOM 804 C CA . GLY A 1 102 ? 1.862 4.482 2.150 1.00 66.31 102 GLY A CA 1
ATOM 805 C C . GLY A 1 102 ? 1.428 3.039 1.850 1.00 66.31 102 GLY A C 1
ATOM 806 O O . GLY A 1 102 ? 1.259 2.229 2.757 1.00 66.31 102 GLY A O 1
ATOM 807 N N . ALA A 1 103 ? 1.257 2.702 0.566 1.00 68.50 103 ALA A N 1
ATOM 808 C CA . ALA A 1 103 ? 0.907 1.358 0.095 1.00 68.50 103 ALA A CA 1
ATOM 809 C C . ALA A 1 103 ? 2.035 0.787 -0.778 1.00 68.50 103 ALA A C 1
ATOM 811 O O . ALA A 1 103 ? 2.504 1.444 -1.704 1.00 68.50 103 ALA A O 1
ATOM 812 N N . HIS A 1 104 ? 2.457 -0.442 -0.486 1.00 62.88 104 HIS A N 1
ATOM 813 C CA . HIS A 1 104 ? 3.546 -1.128 -1.182 1.00 62.88 104 HIS A CA 1
ATOM 814 C C . HIS A 1 104 ? 2.981 -2.197 -2.115 1.00 62.88 104 HIS A C 1
ATOM 816 O O . HIS A 1 104 ? 2.083 -2.946 -1.731 1.00 62.88 104 HIS A O 1
ATOM 822 N N . ILE A 1 105 ? 3.492 -2.255 -3.344 1.00 73.31 105 ILE A N 1
ATOM 823 C CA . ILE A 1 105 ? 2.930 -3.072 -4.424 1.00 73.31 105 ILE A CA 1
ATOM 824 C C . ILE A 1 105 ? 4.083 -3.738 -5.183 1.00 73.31 105 ILE A C 1
ATOM 826 O O . ILE A 1 105 ? 5.044 -3.066 -5.549 1.00 73.31 105 ILE A O 1
ATOM 830 N N . ALA A 1 106 ? 3.981 -5.048 -5.420 1.00 78.75 106 ALA A N 1
ATOM 831 C CA . ALA A 1 106 ? 4.947 -5.844 -6.176 1.00 78.75 106 ALA A CA 1
ATOM 832 C C . ALA A 1 106 ? 4.257 -6.527 -7.357 1.00 78.75 106 ALA A C 1
ATOM 834 O O . ALA A 1 106 ? 3.091 -6.921 -7.271 1.00 78.75 106 ALA A O 1
ATOM 835 N N . CYS A 1 107 ? 4.973 -6.658 -8.468 1.00 79.56 107 CYS A N 1
ATOM 836 C CA . CYS A 1 107 ? 4.414 -7.185 -9.701 1.00 79.56 107 CYS A CA 1
ATOM 837 C C . CYS A 1 107 ? 5.467 -8.030 -10.432 1.00 79.56 107 CYS A C 1
ATOM 839 O O . CYS A 1 107 ? 6.535 -7.531 -10.776 1.00 79.56 107 CYS A O 1
ATOM 841 N N . GLU A 1 108 ? 5.163 -9.308 -10.671 1.00 83.38 108 GLU A N 1
ATOM 842 C CA . GLU A 1 108 ? 6.083 -10.307 -11.233 1.00 83.38 108 GLU A CA 1
ATOM 843 C C . GLU A 1 108 ? 5.503 -10.971 -12.479 1.00 83.38 108 GLU A C 1
ATOM 845 O O . GLU A 1 108 ? 4.289 -11.003 -12.678 1.00 83.38 108 GLU A O 1
ATOM 850 N N . GLY A 1 109 ? 6.377 -11.497 -13.342 1.00 78.56 109 GLY A N 1
ATOM 851 C CA . GLY A 1 109 ? 5.948 -12.029 -14.643 1.00 78.56 109 GLY A CA 1
ATOM 852 C C . GLY A 1 109 ? 5.303 -10.959 -15.528 1.00 78.56 109 GLY A C 1
ATOM 853 O O . GLY A 1 109 ? 4.619 -11.265 -16.503 1.00 78.56 109 GLY A O 1
ATOM 854 N N . ILE A 1 110 ? 5.517 -9.701 -15.163 1.00 85.31 110 ILE A N 1
ATOM 855 C CA . ILE A 1 110 ? 5.030 -8.542 -15.867 1.00 85.31 110 ILE A CA 1
ATOM 856 C C . ILE A 1 110 ? 5.971 -8.234 -17.017 1.00 85.31 110 ILE A C 1
ATOM 858 O O . ILE A 1 110 ? 7.178 -8.463 -16.944 1.00 85.31 110 ILE A O 1
ATOM 862 N N . SER A 1 111 ? 5.419 -7.743 -18.115 1.00 86.81 111 SER A N 1
ATOM 863 C CA . SER A 1 111 ? 6.252 -7.350 -19.241 1.00 86.81 111 SER A CA 1
ATOM 864 C C . SER A 1 111 ? 7.198 -6.222 -18.824 1.00 86.81 111 SER A C 1
ATOM 866 O O . SER A 1 111 ? 6.839 -5.392 -17.993 1.00 86.81 111 SER A O 1
ATOM 868 N N . ASN A 1 112 ? 8.368 -6.114 -19.462 1.00 87.75 112 ASN A N 1
ATOM 869 C CA . ASN A 1 112 ? 9.241 -4.942 -19.285 1.00 87.75 112 ASN A CA 1
ATOM 870 C C . ASN A 1 112 ? 8.480 -3.637 -19.552 1.00 87.75 112 ASN A C 1
ATOM 872 O O . ASN A 1 112 ? 8.734 -2.615 -18.927 1.00 87.75 112 ASN A O 1
ATOM 876 N N . VAL A 1 113 ? 7.496 -3.696 -20.452 1.00 87.88 113 VAL A N 1
ATOM 877 C CA . VAL A 1 113 ? 6.526 -2.624 -20.661 1.00 87.88 113 VAL A CA 1
ATOM 878 C C . VAL A 1 113 ? 5.769 -2.304 -19.357 1.00 87.88 113 VAL A C 1
ATOM 880 O O . VAL A 1 113 ? 5.778 -1.148 -18.949 1.00 87.88 113 VAL A O 1
ATOM 883 N N . LEU A 1 114 ? 5.179 -3.289 -18.660 1.00 88.38 114 LEU A N 1
ATOM 884 C CA . LEU A 1 114 ? 4.487 -3.113 -17.370 1.00 88.38 114 LEU A CA 1
ATOM 885 C C . LEU A 1 114 ? 5.431 -2.692 -16.229 1.00 88.38 114 LEU A C 1
ATOM 887 O O . LEU A 1 114 ? 5.028 -1.909 -15.373 1.00 88.38 114 LEU A O 1
ATOM 891 N N . THR A 1 115 ? 6.701 -3.085 -16.242 1.00 87.94 115 THR A N 1
ATOM 892 C CA . THR A 1 115 ? 7.650 -2.615 -15.224 1.00 87.94 115 THR A CA 1
ATOM 893 C C . THR A 1 115 ? 8.002 -1.142 -15.399 1.00 87.94 115 THR A C 1
ATOM 895 O O . THR A 1 115 ? 7.883 -0.366 -14.455 1.00 87.94 115 THR A O 1
ATOM 898 N N . LYS A 1 116 ? 8.292 -0.692 -16.629 1.00 91.00 116 LYS A N 1
ATOM 899 C CA . LYS A 1 116 ? 8.461 0.748 -16.908 1.00 91.00 116 LYS A CA 1
ATOM 900 C C . LYS A 1 116 ? 7.219 1.556 -16.590 1.00 91.00 116 LYS A C 1
ATOM 902 O O . LYS A 1 116 ? 7.321 2.732 -16.247 1.00 91.00 116 LYS A O 1
ATOM 907 N N . ILE A 1 117 ? 6.057 0.927 -16.700 1.00 85.94 117 ILE A N 1
ATOM 908 C CA . ILE A 1 117 ? 4.798 1.520 -16.278 1.00 85.94 117 ILE A CA 1
ATOM 909 C C . ILE A 1 117 ? 4.747 1.669 -14.744 1.00 85.94 117 ILE A C 1
ATOM 911 O O . ILE A 1 117 ? 4.442 2.770 -14.288 1.00 85.94 117 ILE A O 1
ATOM 915 N N . LEU A 1 118 ? 5.086 0.643 -13.947 1.00 86.00 118 LEU A N 1
ATOM 916 C CA . LEU A 1 118 ? 5.095 0.726 -12.474 1.00 86.00 118 LEU A CA 1
ATOM 917 C C . LEU A 1 118 ? 6.123 1.725 -11.939 1.00 86.00 118 LEU A C 1
ATOM 919 O O . LEU A 1 118 ? 5.842 2.435 -10.982 1.00 86.00 118 LEU A O 1
ATOM 923 N N . GLU A 1 119 ? 7.287 1.811 -12.573 1.00 84.62 119 GLU A N 1
ATOM 924 C CA . GLU A 1 119 ? 8.466 2.490 -12.021 1.00 84.62 119 GLU A CA 1
ATOM 925 C C . GLU A 1 119 ? 8.629 3.948 -12.412 1.00 84.62 119 GLU A C 1
ATOM 927 O O . GLU A 1 119 ? 9.558 4.633 -11.989 1.00 84.62 119 GLU A O 1
ATOM 932 N N . ARG A 1 120 ? 7.723 4.448 -13.242 1.00 86.19 120 ARG A N 1
ATOM 933 C CA . ARG A 1 120 ? 7.807 5.807 -13.761 1.00 86.19 120 ARG A CA 1
ATOM 934 C C . ARG A 1 120 ? 7.586 6.882 -12.694 1.00 86.19 120 ARG A C 1
ATOM 936 O O . ARG A 1 120 ? 7.962 8.035 -12.912 1.00 86.19 120 ARG A O 1
ATOM 943 N N . GLY A 1 121 ? 6.896 6.559 -11.599 1.00 75.75 121 GLY A N 1
ATOM 944 C CA . GLY A 1 121 ? 6.573 7.553 -10.574 1.00 75.75 121 GLY A CA 1
ATOM 945 C C . GLY A 1 121 ? 7.782 7.911 -9.694 1.00 75.75 121 GLY A C 1
ATOM 946 O O . GLY A 1 121 ? 8.910 7.540 -9.993 1.00 75.75 121 GLY A O 1
ATOM 947 N N . ARG A 1 122 ? 7.580 8.710 -8.633 1.00 78.69 122 ARG A N 1
ATOM 948 C CA . ARG A 1 122 ? 8.685 9.264 -7.805 1.00 78.69 122 ARG A CA 1
ATOM 949 C C . ARG A 1 122 ? 8.404 9.335 -6.298 1.00 78.69 122 ARG A C 1
ATOM 951 O O . ARG A 1 122 ? 9.211 9.875 -5.553 1.00 78.69 122 ARG A O 1
ATOM 958 N N . LEU A 1 123 ? 7.245 8.839 -5.870 1.00 67.94 123 LEU A N 1
ATOM 959 C CA . LEU A 1 123 ? 6.757 8.896 -4.481 1.00 67.94 123 LEU A CA 1
ATOM 960 C C . LEU A 1 123 ? 6.683 7.508 -3.831 1.00 67.94 123 LEU A C 1
ATOM 962 O O . LEU A 1 123 ? 6.329 7.378 -2.667 1.00 67.94 123 LEU A O 1
ATOM 966 N N . MET A 1 124 ? 7.015 6.481 -4.609 1.00 76.19 124 MET A N 1
ATOM 967 C CA . MET A 1 124 ? 7.292 5.133 -4.147 1.00 76.19 124 MET A CA 1
ATOM 968 C C . MET A 1 124 ? 8.769 4.863 -4.401 1.00 76.19 124 MET A C 1
ATOM 970 O O . MET A 1 124 ? 9.417 5.543 -5.203 1.00 76.19 124 MET A O 1
ATOM 974 N N . ALA A 1 125 ? 9.308 3.866 -3.727 1.00 75.62 125 ALA A N 1
ATOM 975 C CA . ALA A 1 125 ? 10.647 3.404 -4.025 1.00 75.62 125 ALA A CA 1
ATOM 976 C C . ALA A 1 125 ? 10.611 2.406 -5.200 1.00 75.62 125 ALA A C 1
ATOM 978 O O . ALA A 1 125 ? 9.992 1.349 -5.113 1.00 75.62 125 ALA A O 1
ATOM 979 N N . TYR A 1 126 ? 11.271 2.810 -6.289 1.00 85.25 126 TYR A N 1
ATOM 980 C CA . TYR A 1 126 ? 11.631 2.089 -7.522 1.00 85.25 126 TYR A CA 1
ATOM 981 C C . TYR A 1 126 ? 12.586 0.908 -7.349 1.00 85.25 126 TYR A C 1
ATOM 983 O O . TYR A 1 126 ? 13.698 1.164 -6.891 1.00 85.25 126 TYR A O 1
ATOM 991 N N . LEU A 1 127 ? 12.264 -0.319 -7.786 1.00 82.19 127 LEU A N 1
ATOM 992 C CA . LEU A 1 127 ? 13.279 -1.366 -7.938 1.00 82.19 127 LEU A CA 1
ATOM 993 C C . LEU A 1 127 ? 12.931 -2.414 -9.012 1.00 82.19 127 LEU A C 1
ATOM 995 O O . LEU A 1 127 ? 12.104 -3.296 -8.781 1.00 82.19 127 LEU A O 1
ATOM 999 N N . GLU A 1 128 ? 13.659 -2.366 -10.133 1.00 89.12 128 GLU A N 1
ATOM 1000 C CA . GLU A 1 128 ? 13.472 -3.265 -11.281 1.00 89.12 128 GLU A CA 1
ATOM 1001 C C . GLU A 1 128 ? 14.454 -4.433 -11.285 1.00 89.12 128 GLU A C 1
ATOM 1003 O O . GLU A 1 128 ? 15.624 -4.290 -10.911 1.00 89.12 128 GLU A O 1
ATOM 1008 N N . GLN A 1 129 ? 14.056 -5.558 -11.884 1.00 86.06 129 GLN A N 1
ATOM 1009 C CA . GLN A 1 129 ? 15.022 -6.555 -12.335 1.00 86.06 129 GLN A CA 1
ATOM 1010 C C . GLN A 1 129 ? 15.895 -6.025 -13.489 1.00 86.06 129 GLN A C 1
ATOM 1012 O O . GLN A 1 129 ? 15.450 -5.822 -14.617 1.00 86.06 129 GLN A O 1
ATOM 1017 N N . SER A 1 130 ? 17.196 -5.888 -13.228 1.00 87.94 130 SER A N 1
ATOM 1018 C CA . SER A 1 130 ? 18.160 -5.402 -14.217 1.00 87.94 130 SER A CA 1
ATOM 1019 C C . SER A 1 130 ? 18.494 -6.449 -15.286 1.00 87.94 130 SER A C 1
ATOM 1021 O O . SER A 1 130 ? 19.205 -7.425 -15.029 1.00 87.94 130 SER A O 1
ATOM 1023 N N . THR A 1 131 ? 18.127 -6.159 -16.532 1.00 85.75 131 THR A N 1
ATOM 1024 C CA . THR A 1 131 ? 18.497 -6.951 -17.721 1.00 85.75 131 THR A CA 1
ATOM 1025 C C . THR A 1 131 ? 20.006 -6.988 -18.000 1.00 85.75 131 THR A C 1
ATOM 1027 O O . THR A 1 131 ? 20.474 -7.853 -18.730 1.00 85.75 131 THR A O 1
ATOM 1030 N N . ARG A 1 132 ? 20.804 -6.101 -17.383 1.00 86.94 132 ARG A N 1
ATOM 1031 C CA . ARG A 1 132 ? 22.281 -6.114 -17.495 1.00 86.94 132 ARG A CA 1
ATOM 1032 C C . ARG A 1 132 ? 22.940 -7.337 -16.856 1.00 86.94 132 ARG A C 1
ATOM 1034 O O . ARG A 1 132 ? 24.076 -7.652 -17.184 1.00 86.94 132 ARG A O 1
ATOM 1041 N N . TYR A 1 133 ? 22.255 -7.976 -15.916 1.00 85.56 133 TYR A N 1
ATOM 1042 C CA . TYR A 1 133 ? 22.783 -9.117 -15.168 1.00 85.56 133 TYR A CA 1
ATOM 1043 C C . TYR A 1 133 ? 21.912 -10.364 -15.324 1.00 85.56 133 TYR A C 1
ATOM 1045 O O . TYR A 1 133 ? 22.380 -11.466 -15.055 1.00 85.56 133 TYR A O 1
ATOM 1053 N N . VAL A 1 134 ? 20.663 -10.203 -15.775 1.00 83.00 134 VAL A N 1
ATOM 1054 C CA . VAL A 1 134 ? 19.723 -11.305 -15.986 1.00 83.00 134 VAL A CA 1
ATOM 1055 C C . VAL A 1 134 ? 19.454 -11.466 -17.484 1.00 83.00 134 VAL A C 1
ATOM 1057 O O . VAL A 1 134 ? 18.736 -10.644 -18.059 1.00 83.00 134 VAL A O 1
ATOM 1060 N N . PRO A 1 135 ? 20.009 -12.508 -18.130 1.00 80.50 135 PRO A N 1
ATOM 1061 C CA . PRO A 1 135 ? 19.750 -12.775 -19.537 1.00 80.50 135 PRO A CA 1
ATOM 1062 C C . PRO A 1 135 ? 18.347 -13.363 -19.729 1.00 80.50 135 PRO A C 1
ATOM 1064 O O . PRO A 1 135 ? 17.914 -14.230 -18.973 1.00 80.50 135 PRO A O 1
ATOM 1067 N N . TYR A 1 136 ? 17.635 -12.920 -20.769 1.00 84.12 136 TYR A N 1
ATOM 1068 C CA . TYR A 1 136 ? 16.289 -13.415 -21.112 1.00 84.12 136 TYR A CA 1
ATOM 1069 C C . TYR A 1 136 ? 16.372 -14.573 -22.116 1.00 84.12 136 TYR A C 1
ATOM 1071 O O . TYR A 1 136 ? 15.611 -14.647 -23.075 1.00 84.12 136 TYR A O 1
ATOM 1079 N N . THR A 1 137 ? 17.359 -15.451 -21.937 1.00 83.00 137 THR A N 1
ATOM 1080 C CA . THR A 1 137 ? 17.669 -16.562 -22.850 1.00 83.00 137 THR A CA 1
ATOM 1081 C C . THR A 1 137 ? 16.999 -17.870 -22.447 1.00 83.00 137 THR A C 1
ATOM 1083 O O . THR A 1 137 ? 17.167 -18.888 -23.117 1.00 83.00 137 THR A O 1
ATOM 1086 N N . ASP A 1 138 ? 16.220 -17.856 -21.373 1.00 82.56 138 ASP A N 1
ATOM 1087 C CA . ASP A 1 138 ? 15.449 -18.994 -20.914 1.00 82.56 138 ASP A CA 1
ATOM 1088 C C . ASP A 1 138 ? 14.039 -19.021 -21.527 1.00 82.56 138 ASP A C 1
ATOM 1090 O O . ASP A 1 138 ? 13.464 -17.998 -21.910 1.00 82.56 138 ASP A O 1
ATOM 1094 N N . ARG A 1 139 ? 13.479 -20.233 -21.631 1.00 84.81 139 ARG A N 1
ATOM 1095 C CA . ARG A 1 139 ? 12.128 -20.492 -22.153 1.00 84.81 139 ARG A CA 1
ATOM 1096 C C . ARG A 1 139 ? 11.224 -21.092 -21.078 1.00 84.81 139 ARG A C 1
ATOM 1098 O O . ARG A 1 139 ? 10.942 -22.296 -21.122 1.00 84.81 139 ARG A O 1
ATOM 1105 N N . PRO A 1 140 ? 10.783 -20.306 -20.087 1.00 80.62 140 PRO A N 1
ATOM 1106 C CA . PRO A 1 140 ? 9.834 -20.804 -19.104 1.00 80.62 140 PRO A CA 1
ATOM 1107 C C . PRO A 1 140 ? 8.557 -21.291 -19.805 1.00 80.62 140 PRO A C 1
ATOM 1109 O O . PRO A 1 140 ? 7.986 -20.600 -20.648 1.00 80.62 140 PRO A O 1
ATOM 1112 N N . ASN A 1 141 ? 8.117 -22.509 -19.478 1.00 84.62 141 ASN A N 1
ATOM 1113 C CA . ASN A 1 141 ? 6.931 -23.147 -20.069 1.00 84.62 141 ASN A CA 1
ATOM 1114 C C . ASN A 1 141 ? 6.961 -23.221 -21.608 1.00 84.62 141 ASN A C 1
ATOM 1116 O O . ASN A 1 141 ? 5.926 -23.118 -22.267 1.00 84.62 141 ASN A O 1
ATOM 1120 N N . GLY A 1 142 ? 8.160 -23.354 -22.186 1.00 86.94 142 GLY A N 1
ATOM 1121 C CA . GLY A 1 142 ? 8.360 -23.417 -23.634 1.00 86.94 142 GLY A CA 1
ATOM 1122 C C . GLY A 1 142 ? 8.145 -22.086 -24.363 1.00 86.94 142 GLY A C 1
ATOM 1123 O O . GLY A 1 142 ? 8.200 -22.063 -25.590 1.00 86.94 142 GLY A O 1
ATOM 1124 N N . ARG A 1 143 ? 7.924 -20.980 -23.640 1.00 81.19 143 ARG A N 1
ATOM 1125 C CA . ARG A 1 143 ? 7.686 -19.642 -24.196 1.00 81.19 143 ARG A CA 1
ATOM 1126 C C . ARG A 1 143 ? 8.877 -18.738 -23.937 1.00 81.19 143 ARG A C 1
ATOM 1128 O O . ARG A 1 143 ? 9.518 -18.828 -22.896 1.00 81.19 143 ARG A O 1
ATOM 1135 N N . TRP A 1 144 ? 9.157 -17.844 -24.872 1.00 84.12 144 TRP A N 1
ATOM 1136 C CA . TRP A 1 144 ? 10.152 -16.801 -24.666 1.00 84.12 144 TRP A CA 1
ATOM 1137 C C . TRP A 1 144 ? 9.631 -15.706 -23.737 1.00 84.12 144 TRP A C 1
ATOM 1139 O O . TRP A 1 144 ? 8.443 -15.389 -23.738 1.00 84.12 144 TRP A O 1
ATOM 1149 N N . LYS A 1 145 ? 10.543 -15.090 -22.978 1.00 79.81 145 LYS A N 1
ATOM 1150 C CA . LYS A 1 145 ? 10.264 -13.891 -22.168 1.00 79.81 145 LYS A CA 1
ATOM 1151 C C . LYS A 1 145 ? 10.210 -12.595 -22.987 1.00 79.81 145 LYS A C 1
ATOM 1153 O O . LYS A 1 145 ? 9.960 -11.529 -22.434 1.00 79.81 145 LYS A O 1
ATOM 1158 N N . TYR A 1 146 ? 10.462 -12.677 -24.290 1.00 80.81 146 TYR A N 1
ATOM 1159 C CA . TYR A 1 146 ? 10.428 -11.564 -25.230 1.00 80.81 146 TYR A CA 1
ATOM 1160 C C . TYR A 1 146 ? 9.545 -11.908 -26.429 1.00 80.81 146 TYR A C 1
ATOM 1162 O O . TYR A 1 146 ? 9.345 -13.078 -26.760 1.00 80.81 146 TYR A O 1
ATOM 1170 N N . VAL A 1 147 ? 9.012 -10.868 -27.067 1.00 80.19 147 VAL A N 1
ATOM 1171 C CA . VAL A 1 147 ? 8.209 -10.989 -28.284 1.00 80.19 147 VAL A CA 1
ATOM 1172 C C . VAL A 1 147 ? 9.154 -11.086 -29.477 1.00 80.19 147 VAL A C 1
ATOM 1174 O O . VAL A 1 147 ? 10.066 -10.271 -29.606 1.00 80.19 147 VAL A O 1
ATOM 1177 N N . VAL A 1 148 ? 8.933 -12.084 -30.330 1.00 79.25 148 VAL A N 1
ATOM 1178 C CA . VAL A 1 148 ? 9.544 -12.178 -31.660 1.00 79.25 148 VAL A CA 1
ATOM 1179 C C . VAL A 1 148 ? 8.467 -11.728 -32.653 1.00 79.25 148 VAL A C 1
ATOM 1181 O O . VAL A 1 148 ? 7.439 -12.398 -32.704 1.00 79.25 148 VAL A O 1
ATOM 1184 N N . PRO A 1 149 ? 8.630 -10.585 -33.343 1.00 80.81 149 PRO A N 1
ATOM 1185 C CA . PRO A 1 149 ? 7.679 -10.125 -34.355 1.00 80.81 149 PRO A CA 1
ATOM 1186 C C . PRO A 1 149 ? 7.515 -11.138 -35.493 1.00 80.81 149 PRO A C 1
ATOM 1188 O O . PRO A 1 149 ? 8.497 -11.761 -35.898 1.00 80.81 149 PRO A O 1
ATOM 1191 N N . ASP A 1 150 ? 6.292 -11.276 -36.008 1.00 84.94 150 ASP A N 1
ATOM 1192 C CA . ASP A 1 150 ? 5.973 -12.201 -37.106 1.00 84.94 150 ASP A CA 1
ATOM 1193 C C . ASP A 1 150 ? 6.574 -11.736 -38.446 1.00 84.94 150 ASP A C 1
ATOM 1195 O O . ASP A 1 150 ? 6.662 -12.507 -39.397 1.00 84.94 150 ASP A O 1
ATOM 1199 N N . GLU A 1 151 ? 6.981 -10.469 -38.534 1.00 85.62 151 GLU A N 1
ATOM 1200 C CA . GLU A 1 151 ? 7.589 -9.858 -39.715 1.00 85.62 151 GLU A CA 1
ATOM 1201 C C . GLU A 1 151 ? 9.098 -10.144 -39.864 1.00 85.62 151 GLU A C 1
ATOM 1203 O O . GLU A 1 151 ? 9.710 -9.642 -40.812 1.00 85.62 151 GLU A O 1
ATOM 1208 N N . LEU A 1 152 ? 9.703 -10.893 -38.929 1.00 64.38 152 LEU A N 1
ATOM 1209 C CA . LEU A 1 152 ? 11.122 -11.285 -38.946 1.00 64.38 152 LEU A CA 1
ATOM 1210 C C . LEU A 1 152 ? 11.397 -12.585 -39.712 1.00 64.38 152 LEU A C 1
ATOM 1212 O O . LEU A 1 152 ? 10.594 -13.538 -39.613 1.00 64.38 152 LEU A O 1
#

InterPro domains:
  IPR003669 Thymidylate synthase ThyX [PF02511] (74-151)
  IPR036098 Thymidylate synthase ThyX superfamily [G3DSA:3.30.1360.170] (40-152)
  IPR036098 Thymidylate synthase ThyX superfamily [SSF69796] (76-149)

Organism: NCBI:txid408172

Radius of gyration: 22.08 Å; chains: 1; bounding box: 48×46×63 Å

Sequence (152 aa):
MSSVSTVETFTPEERDLLMPHFGNVDSPVFVLTNLPEVVKGALFARYSRSAKSVRRLFLDEFLNQLQTHESPNSIVGLDRAERLYSRVFSEYGDDSVAQLGGAHIACEGISNVLTKILERGRLMAYLEQSTRYVPYTDRPNGRWKYVVPDEL

Foldseek 3Di:
DDPPPVQDDDDPVLLVLQVQQWQHRRDPDTDGPDADLLRVLLLVLVVVPDPDDSSVSCVPPPSVLVVLLPPPDDPVNVVSVVVVSCCSCVVRPDCVSVVSPDDDDDDPLDQPVVLCVVQVDDPDDDDDDDCVPDPQPDQVVNHGSDDDDPVD

Secondary structure (DSSP, 8-state):
------PPPPPHHHHHHHTTTBS-SSSS---B-SS-HHHHHHHHHHHTT-SS-HHHHIIIIIHHHHHTT--TT-THHHHHHHHHHHHHHHHS--THHHH---------S--HHHHHHHTT-SSS------TTTS-----GGG--SS---TT-